Protein AF-A0A2M7AK23-F1 (afdb_monomer)

Foldseek 3Di:
DPDPPPDPDPVNVVLVVVLVVLLVVLLDADPDPCLVVLLVQLVVCVVVVDRDQADCPDPVGGGPGDDPPVNVVSVVSNVQCVPPNRSSVSNVRSVVRSVVVVVVCCVVVVPD

Mean predicted aligned error: 6.28 Å

Solvent-accessible surface area (backbone atoms only — not comparable to full-atom values): 6493 Å² total; per-residue (Å²): 142,89,81,84,82,78,69,85,51,72,67,57,58,51,50,52,50,50,44,51,51,46,29,60,66,45,50,46,81,86,82,64,85,57,54,63,57,38,36,50,49,11,47,47,28,70,74,67,74,45,81,61,58,37,33,83,78,48,90,91,50,55,69,40,84,36,83,62,86,56,51,67,59,18,35,53,50,22,58,40,34,76,77,58,36,71,64,38,52,29,50,49,51,9,48,53,54,32,48,52,52,52,50,49,50,48,63,75,60,54,82,122

Secondary structure (DSSP, 8-state):
---S-----HHHHHHHHHHHHHHHHHTPPP--TTHHHHHHHHHHHHHHTS--SB-SS-TTTTTSB---TTHHHHHHHHHHHHHH-HHHHHHHHHHHHHHHHHHHHHHHTT--

pLDDT: mean 90.0, std 13.75, range [42.94, 98.19]

Structure (mmCIF, N/CA/C/O backbone):
data_AF-A0A2M7AK2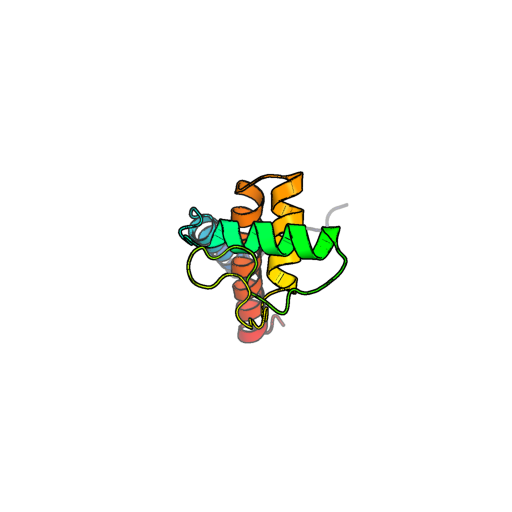3-F1
#
_entry.id   AF-A0A2M7AK23-F1
#
loop_
_atom_site.group_PDB
_atom_site.id
_atom_site.type_symbol
_atom_site.label_atom_id
_atom_site.label_alt_id
_atom_site.label_comp_id
_atom_site.label_asym_id
_atom_site.label_entity_id
_atom_site.label_seq_id
_atom_site.pdbx_PDB_ins_code
_atom_site.Cartn_x
_atom_site.Cartn_y
_atom_site.Cartn_z
_atom_site.occupancy
_atom_site.B_iso_or_equiv
_atom_site.auth_seq_id
_atom_site.auth_comp_id
_atom_site.auth_asym_id
_atom_site.auth_atom_id
_atom_site.pdbx_PDB_model_num
ATOM 1 N N . MET A 1 1 ? -28.526 27.934 9.007 1.00 42.94 1 MET A N 1
ATOM 2 C CA . MET A 1 1 ? -27.662 26.754 8.758 1.00 42.94 1 MET A CA 1
ATOM 3 C C . MET A 1 1 ? -27.043 26.209 10.059 1.00 42.94 1 MET A C 1
ATOM 5 O O . MET A 1 1 ? -25.831 26.163 10.202 1.00 42.94 1 MET A O 1
ATOM 9 N N . ARG A 1 2 ? -27.857 25.794 11.044 1.00 44.97 2 ARG A N 1
ATOM 10 C CA . ARG A 1 2 ? -27.392 25.268 12.348 1.00 44.97 2 ARG A CA 1
ATOM 11 C C . ARG A 1 2 ? -27.975 23.874 12.584 1.00 44.97 2 ARG A C 1
ATOM 13 O O . ARG A 1 2 ? -28.997 23.760 13.252 1.00 44.97 2 ARG A O 1
ATOM 20 N N . ARG A 1 3 ? -27.410 22.821 11.979 1.00 45.94 3 ARG A N 1
ATOM 21 C CA . ARG A 1 3 ? -27.898 21.445 12.227 1.00 45.94 3 ARG A CA 1
ATOM 22 C C . ARG A 1 3 ? -26.924 20.298 11.906 1.00 45.94 3 ARG A C 1
ATOM 24 O O . ARG A 1 3 ? -27.384 19.186 11.692 1.00 45.94 3 ARG A O 1
ATOM 31 N N . ILE A 1 4 ? -25.608 20.539 11.904 1.00 52.72 4 ILE A N 1
ATOM 32 C CA . ILE A 1 4 ? -24.606 19.484 11.621 1.00 52.72 4 ILE A CA 1
ATOM 33 C C . ILE A 1 4 ? -24.036 18.852 12.909 1.00 52.72 4 ILE A C 1
ATOM 35 O O . ILE A 1 4 ? -23.692 17.678 12.918 1.00 52.72 4 ILE A O 1
ATOM 39 N N . PHE A 1 5 ? -24.046 19.557 14.045 1.00 44.28 5 PHE A N 1
ATOM 40 C CA . PHE A 1 5 ? -23.513 19.042 15.316 1.00 44.28 5 PHE A CA 1
ATOM 41 C C . PHE A 1 5 ? -24.571 18.333 16.174 1.00 44.28 5 PHE A C 1
ATOM 43 O O . PHE A 1 5 ? -24.768 18.662 17.344 1.00 44.28 5 PHE A O 1
ATOM 50 N N . LYS A 1 6 ? -25.281 17.345 15.615 1.00 48.25 6 LYS A N 1
ATOM 51 C CA . LYS A 1 6 ? -26.022 16.392 16.456 1.00 48.25 6 LYS A CA 1
ATOM 52 C C . LYS A 1 6 ? -25.006 15.463 17.136 1.00 48.25 6 LYS A C 1
ATOM 54 O O . LYS A 1 6 ? -24.687 14.413 16.607 1.00 48.25 6 LYS A O 1
ATOM 59 N N . SER A 1 7 ? -24.512 15.890 18.302 1.00 50.06 7 SER A N 1
ATOM 60 C CA . SER A 1 7 ? -23.965 15.049 19.380 1.00 50.06 7 SER A CA 1
ATOM 61 C C . SER A 1 7 ? -22.972 13.956 18.933 1.00 50.06 7 SER A C 1
ATOM 63 O O . SER A 1 7 ? -23.323 12.783 18.794 1.00 50.06 7 SER A O 1
ATOM 65 N N . LEU A 1 8 ? -21.689 14.320 18.781 1.00 58.16 8 LEU A N 1
ATOM 66 C CA . LEU A 1 8 ? -20.622 13.318 18.861 1.00 58.16 8 LEU A CA 1
ATOM 67 C C . LEU A 1 8 ? -20.634 12.744 20.284 1.00 58.16 8 LEU A C 1
ATOM 69 O O . LEU A 1 8 ? -20.152 13.369 21.229 1.00 58.16 8 LEU A O 1
ATOM 73 N N . LYS A 1 9 ? -21.200 11.545 20.452 1.00 73.69 9 LYS A N 1
ATOM 74 C CA . LYS A 1 9 ? -21.066 10.796 21.708 1.00 73.69 9 LYS A CA 1
ATOM 75 C C . LYS A 1 9 ? -19.573 10.542 21.955 1.00 73.69 9 LYS A C 1
ATOM 77 O O . LYS A 1 9 ? -18.847 10.269 21.000 1.00 73.69 9 LYS A O 1
ATOM 82 N N . ARG A 1 10 ? -19.121 10.569 23.217 1.00 78.44 10 ARG A N 1
ATOM 83 C CA . ARG A 1 10 ? -17.713 10.313 23.609 1.00 78.44 10 ARG A CA 1
ATOM 84 C C . ARG A 1 10 ? -17.121 9.053 22.948 1.00 78.44 10 ARG A C 1
ATOM 86 O O . ARG A 1 10 ? -15.944 9.038 22.611 1.00 78.44 10 ARG A O 1
ATOM 93 N N . SER A 1 11 ? -17.952 8.044 22.681 1.00 78.00 11 SER A N 1
ATOM 94 C CA . SER A 1 11 ? -17.585 6.828 21.946 1.00 78.00 11 SER A CA 1
ATOM 95 C C . SER A 1 11 ? -17.066 7.071 20.521 1.00 78.00 11 SER A C 1
ATOM 97 O O . SER A 1 11 ? -16.136 6.395 20.100 1.00 78.00 11 SER A O 1
ATOM 99 N N . HIS A 1 12 ? -17.599 8.049 19.784 1.00 84.12 12 HIS A N 1
ATOM 100 C CA . HIS A 1 12 ? -17.144 8.356 18.421 1.00 84.12 12 HIS A CA 1
ATOM 101 C C . HIS A 1 12 ? -15.750 8.980 18.420 1.00 84.12 12 HIS A C 1
ATOM 103 O O . HIS A 1 12 ? -14.939 8.665 17.555 1.00 84.12 12 HIS A O 1
ATOM 109 N N . LEU A 1 13 ? -15.454 9.828 19.410 1.00 88.81 13 LEU A N 1
ATOM 110 C CA . LEU A 1 13 ? -14.124 10.416 19.572 1.00 88.81 13 LEU A CA 1
ATOM 111 C C . LEU A 1 13 ? -13.080 9.343 19.889 1.00 88.81 13 LEU A C 1
ATOM 113 O O . LEU A 1 13 ? -11.999 9.359 19.310 1.00 88.81 13 LEU A O 1
ATOM 117 N N . LEU A 1 14 ? -13.425 8.378 20.748 1.00 89.75 14 LEU A N 1
ATOM 118 C CA . LEU A 1 14 ? -12.555 7.239 21.047 1.00 89.75 14 LEU A CA 1
ATOM 119 C C . LEU A 1 14 ? -12.298 6.380 19.804 1.00 89.75 14 LEU A C 1
ATOM 121 O O . LEU A 1 14 ? -11.158 6.015 19.548 1.00 89.75 14 LEU A O 1
ATOM 125 N N . ILE A 1 15 ? -13.325 6.101 18.999 1.00 90.62 15 ILE A N 1
ATOM 126 C CA . ILE A 1 15 ? -13.164 5.312 17.769 1.00 90.62 15 ILE A CA 1
ATOM 127 C C . ILE A 1 15 ? -12.289 6.046 16.754 1.00 90.62 15 ILE A C 1
ATOM 129 O O . ILE A 1 15 ? -11.381 5.442 16.194 1.00 90.62 15 ILE A O 1
ATOM 133 N N . LEU A 1 16 ? -12.503 7.348 16.546 1.00 92.50 16 LEU A N 1
ATOM 134 C CA . LEU A 1 16 ? -11.650 8.146 15.662 1.00 92.50 16 LEU A CA 1
ATOM 135 C C . LEU A 1 16 ? -10.199 8.179 16.148 1.00 92.50 16 LEU A C 1
ATOM 137 O O . LEU A 1 16 ? -9.285 8.030 15.341 1.00 92.50 16 LEU A O 1
ATOM 141 N N . TYR A 1 17 ? -9.987 8.318 17.458 1.00 95.19 17 TYR A N 1
ATOM 142 C CA . TYR A 1 17 ? -8.657 8.255 18.056 1.00 95.19 17 TYR A CA 1
ATOM 143 C C . TYR A 1 17 ? -7.986 6.897 17.809 1.00 95.19 17 TYR A C 1
ATOM 145 O O . TYR A 1 17 ? -6.848 6.852 17.348 1.00 95.19 17 TYR A O 1
ATOM 153 N N . LEU A 1 18 ? -8.701 5.791 18.043 1.00 95.56 18 LEU A N 1
ATOM 154 C CA . LEU A 1 18 ? -8.185 4.440 17.809 1.00 95.56 18 LEU A CA 1
ATOM 155 C C . LEU A 1 18 ? -7.866 4.199 16.330 1.00 95.56 18 LEU A C 1
ATOM 157 O O . LEU A 1 18 ? -6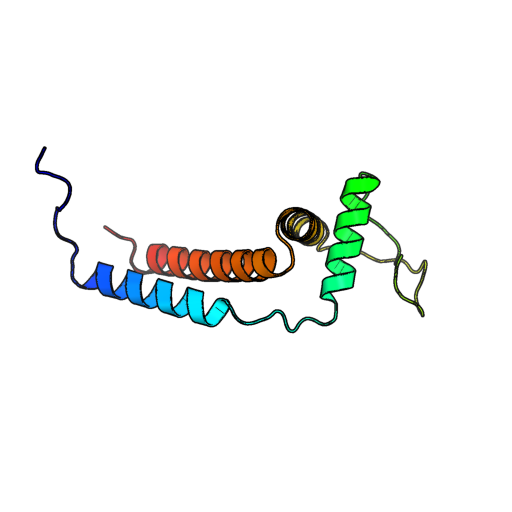.802 3.673 16.021 1.00 95.56 18 LEU A O 1
ATOM 161 N N . LEU A 1 19 ? -8.737 4.623 15.411 1.00 96.75 19 LEU A N 1
ATOM 162 C CA . LEU A 1 19 ? -8.485 4.513 13.970 1.00 96.75 19 LEU A CA 1
ATOM 163 C C . LEU A 1 19 ? -7.275 5.351 13.538 1.00 96.75 19 LEU A C 1
ATOM 165 O O . LEU A 1 19 ? -6.463 4.880 12.745 1.00 96.75 19 LEU A O 1
ATOM 169 N N . GLY A 1 20 ? -7.112 6.556 14.093 1.00 97.69 20 GLY A N 1
ATOM 170 C CA . GLY A 1 20 ? -5.928 7.386 13.870 1.00 97.69 20 GLY A CA 1
ATOM 171 C C . GLY A 1 20 ? -4.646 6.722 14.378 1.00 97.69 20 GLY A C 1
ATOM 172 O O . GLY A 1 20 ? -3.651 6.672 13.657 1.00 97.69 20 GLY A O 1
ATOM 173 N N . ALA A 1 21 ? -4.676 6.142 15.581 1.00 97.81 21 ALA A N 1
ATOM 174 C CA . ALA A 1 21 ? -3.544 5.405 16.139 1.00 97.81 21 ALA A CA 1
ATOM 175 C C . ALA A 1 21 ? -3.182 4.177 15.284 1.00 97.81 21 ALA A C 1
ATOM 177 O O . ALA A 1 21 ? -2.011 3.974 14.968 1.00 97.81 21 ALA A O 1
ATOM 178 N N . ILE A 1 22 ? -4.180 3.401 14.847 1.00 98.00 22 ILE A N 1
ATOM 179 C CA . ILE A 1 22 ? -3.996 2.249 13.951 1.00 98.00 22 ILE A CA 1
ATOM 180 C C . ILE A 1 22 ? -3.359 2.687 12.632 1.00 98.00 22 ILE A C 1
ATOM 182 O O . ILE A 1 22 ? -2.396 2.064 12.191 1.00 98.00 22 ILE A O 1
ATOM 186 N N . PHE A 1 23 ? -3.836 3.780 12.035 1.00 98.19 23 PHE A N 1
ATOM 187 C CA . PHE A 1 23 ? -3.280 4.308 10.792 1.00 98.19 23 PHE A CA 1
ATOM 188 C C . PHE A 1 23 ? -1.799 4.690 10.941 1.00 98.19 23 PHE A C 1
ATOM 190 O O . PHE A 1 23 ? -0.976 4.327 10.097 1.00 98.19 23 PHE A O 1
ATOM 197 N N . ILE A 1 24 ? -1.436 5.377 12.029 1.00 97.94 24 ILE A N 1
ATOM 198 C CA . ILE A 1 24 ? -0.047 5.774 12.309 1.00 97.94 24 ILE A CA 1
ATOM 199 C C . ILE A 1 24 ? 0.838 4.537 12.504 1.00 97.94 24 ILE A C 1
ATOM 201 O O . ILE A 1 24 ? 1.904 4.444 11.897 1.00 97.94 24 ILE A O 1
ATOM 205 N N . ILE A 1 25 ? 0.384 3.556 13.290 1.00 97.25 25 ILE A N 1
ATOM 206 C CA . ILE A 1 25 ? 1.117 2.303 13.525 1.00 97.25 25 ILE A CA 1
ATOM 207 C C . ILE A 1 25 ? 1.287 1.513 12.220 1.00 97.25 25 ILE A C 1
ATOM 209 O O . ILE A 1 25 ? 2.353 0.947 11.973 1.00 97.25 25 ILE A O 1
ATOM 213 N N . ALA A 1 26 ? 0.266 1.491 11.363 1.00 96.75 26 ALA A N 1
ATOM 214 C CA . ALA A 1 26 ? 0.309 0.810 10.076 1.00 96.75 26 ALA A CA 1
ATOM 215 C C . ALA A 1 26 ? 1.176 1.547 9.038 1.00 96.75 26 ALA A C 1
ATOM 217 O O . ALA A 1 26 ? 1.661 0.920 8.101 1.00 96.75 26 ALA A O 1
ATOM 218 N N . SER A 1 27 ? 1.461 2.839 9.221 1.00 97.12 27 SER A N 1
ATOM 219 C CA . SER A 1 27 ? 2.292 3.652 8.316 1.00 97.12 27 SER A CA 1
ATOM 220 C C . SER A 1 27 ? 3.805 3.399 8.443 1.00 97.12 27 SER A C 1
ATOM 222 O O . SER A 1 27 ? 4.618 4.176 7.944 1.00 97.12 27 SER A O 1
ATOM 224 N N . LYS A 1 28 ? 4.217 2.302 9.088 1.00 95.19 28 LYS A N 1
ATOM 225 C CA . LYS A 1 28 ? 5.616 1.850 9.091 1.00 95.19 28 LYS A CA 1
ATOM 226 C C . LYS A 1 28 ? 6.112 1.548 7.675 1.00 95.19 28 LYS A C 1
ATOM 228 O O . LYS A 1 28 ? 5.325 1.172 6.797 1.00 95.19 28 LYS A O 1
ATOM 233 N N . ARG A 1 29 ? 7.429 1.661 7.482 1.00 93.62 29 ARG A N 1
ATOM 234 C CA . ARG A 1 29 ? 8.117 1.326 6.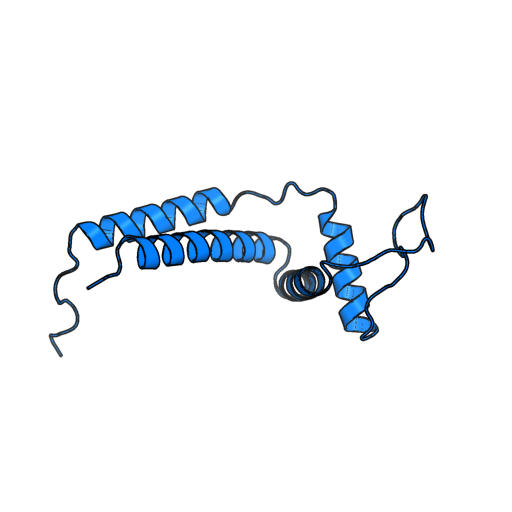227 1.00 93.62 29 ARG A CA 1
ATOM 235 C C . ARG A 1 29 ? 7.793 -0.110 5.792 1.00 93.62 29 ARG A C 1
ATOM 237 O O . ARG A 1 29 ? 7.467 -0.964 6.610 1.00 93.62 29 ARG A O 1
ATOM 244 N N . ILE A 1 30 ? 7.829 -0.347 4.485 1.00 93.06 30 ILE A N 1
ATOM 245 C CA . ILE A 1 30 ? 7.710 -1.691 3.917 1.00 93.06 30 ILE A CA 1
ATOM 246 C C . ILE A 1 30 ? 9.026 -2.427 4.189 1.00 93.06 30 ILE A C 1
ATOM 248 O O . ILE A 1 30 ? 10.087 -1.944 3.797 1.00 93.06 30 ILE A O 1
ATOM 252 N N . GLU A 1 31 ? 8.936 -3.552 4.893 1.00 91.38 31 GLU A N 1
ATOM 253 C CA . GLU A 1 31 ? 10.070 -4.426 5.244 1.00 91.38 31 GLU A CA 1
ATOM 254 C C . GLU A 1 31 ? 10.117 -5.691 4.374 1.00 91.38 31 GLU A C 1
ATOM 256 O O . GLU A 1 31 ? 10.953 -6.561 4.582 1.00 91.38 31 GLU A O 1
ATOM 261 N N . ASP A 1 32 ? 9.226 -5.776 3.388 1.00 89.00 32 ASP A N 1
ATOM 262 C CA . ASP A 1 32 ? 9.178 -6.868 2.426 1.00 89.00 32 ASP A CA 1
ATOM 263 C C . ASP A 1 32 ? 10.335 -6.756 1.422 1.00 89.00 32 ASP A C 1
ATOM 265 O O . ASP A 1 32 ? 10.459 -5.755 0.705 1.00 89.00 32 ASP A O 1
ATOM 269 N N . TYR A 1 33 ? 11.187 -7.782 1.387 1.00 90.06 33 TYR A N 1
ATOM 270 C CA . TYR A 1 33 ? 12.328 -7.861 0.478 1.00 90.06 33 TYR A CA 1
ATOM 271 C C . TYR A 1 33 ? 11.899 -8.101 -0.975 1.00 90.06 33 TYR A C 1
ATOM 273 O O . TYR A 1 33 ? 12.587 -7.647 -1.893 1.00 90.06 33 TYR A O 1
ATOM 281 N N . ASP A 1 34 ? 10.732 -8.711 -1.188 1.00 92.56 34 ASP A N 1
ATOM 282 C CA . ASP A 1 34 ? 10.218 -9.079 -2.505 1.00 92.56 34 ASP A CA 1
ATOM 283 C C . ASP A 1 34 ? 9.368 -7.964 -3.137 1.00 92.56 34 ASP A C 1
ATOM 285 O O . ASP A 1 34 ? 8.885 -8.098 -4.263 1.00 92.56 34 ASP A O 1
ATOM 289 N N . ILE A 1 35 ? 9.246 -6.794 -2.490 1.00 94.56 35 ILE A N 1
ATOM 290 C CA . ILE A 1 35 ? 8.445 -5.660 -2.991 1.00 94.56 35 ILE A CA 1
ATOM 291 C C . ILE A 1 35 ? 8.775 -5.283 -4.441 1.00 94.56 35 ILE A C 1
ATOM 293 O O . ILE A 1 35 ? 7.886 -4.981 -5.237 1.00 94.56 35 ILE A O 1
ATOM 297 N N . TRP A 1 36 ? 10.051 -5.345 -4.819 1.00 94.62 36 TRP A N 1
ATOM 298 C CA . TRP A 1 36 ? 10.493 -5.041 -6.178 1.00 94.62 36 TRP A CA 1
ATOM 299 C C . TRP A 1 36 ? 10.022 -6.081 -7.190 1.00 94.62 36 TRP A C 1
ATOM 301 O O . TRP A 1 36 ? 9.679 -5.717 -8.315 1.00 94.62 36 TRP A O 1
ATOM 311 N N . TYR A 1 37 ? 9.946 -7.347 -6.785 1.00 95.12 37 TYR A N 1
ATOM 312 C CA . TYR A 1 3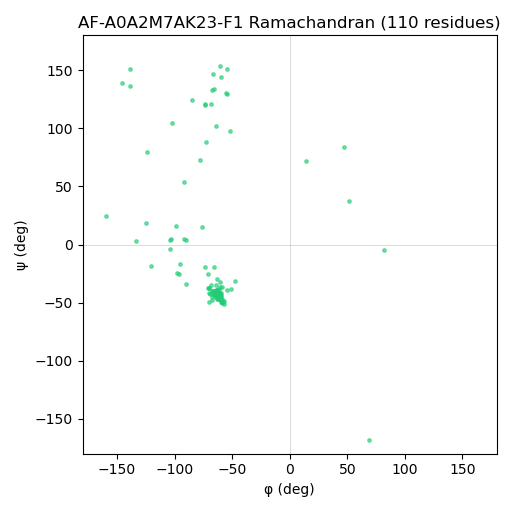7 ? 9.396 -8.423 -7.598 1.00 95.12 37 TYR A CA 1
ATOM 313 C C . TYR A 1 37 ? 7.905 -8.183 -7.863 1.00 95.12 37 TYR A C 1
ATOM 315 O O . TYR A 1 37 ? 7.465 -8.241 -9.014 1.00 95.12 37 TYR A O 1
ATOM 323 N N . HIS A 1 38 ? 7.134 -7.801 -6.837 1.00 95.69 38 HIS A N 1
ATOM 324 C CA . HIS A 1 38 ? 5.719 -7.449 -7.003 1.00 95.69 38 HIS A CA 1
ATOM 325 C C . HIS A 1 38 ? 5.531 -6.250 -7.944 1.00 95.69 38 HIS A C 1
ATOM 327 O O . HIS A 1 38 ? 4.691 -6.296 -8.843 1.00 95.69 38 HIS A O 1
ATOM 333 N N . LEU A 1 39 ? 6.342 -5.198 -7.789 1.00 97.00 39 LEU A N 1
ATOM 334 C CA . LEU A 1 39 ? 6.270 -3.997 -8.628 1.00 97.00 39 LEU A CA 1
ATOM 335 C C . LEU A 1 39 ? 6.636 -4.267 -10.092 1.00 97.00 39 LEU A C 1
ATOM 337 O O . LEU A 1 39 ? 5.978 -3.734 -10.989 1.00 97.00 39 LEU A O 1
ATOM 341 N N . ARG A 1 40 ? 7.654 -5.099 -10.339 1.00 96.69 40 ARG A N 1
ATOM 342 C CA . ARG A 1 40 ? 8.057 -5.523 -11.688 1.00 96.69 40 ARG A CA 1
ATOM 343 C C . ARG A 1 40 ? 7.045 -6.458 -12.330 1.00 96.69 40 ARG A C 1
ATOM 345 O O . ARG A 1 40 ? 6.780 -6.340 -13.524 1.00 96.69 40 ARG A O 1
ATOM 352 N N . THR A 1 41 ? 6.439 -7.347 -11.550 1.00 97.00 41 THR A N 1
ATOM 353 C CA . THR A 1 41 ? 5.377 -8.218 -12.059 1.00 97.00 41 THR A CA 1
ATOM 354 C C . THR A 1 41 ? 4.139 -7.404 -12.433 1.00 97.00 41 THR A C 1
ATOM 356 O O . THR A 1 41 ? 3.590 -7.595 -13.515 1.00 97.00 41 THR A O 1
ATOM 359 N N . GLY A 1 42 ? 3.746 -6.428 -11.608 1.00 97.50 42 GLY A N 1
ATOM 360 C CA . GLY A 1 42 ? 2.661 -5.501 -11.935 1.00 97.50 42 GLY A CA 1
ATOM 361 C C . GLY A 1 42 ? 2.939 -4.671 -13.194 1.00 97.50 42 GLY A C 1
ATOM 362 O O . GLY A 1 42 ? 2.058 -4.542 -14.044 1.00 97.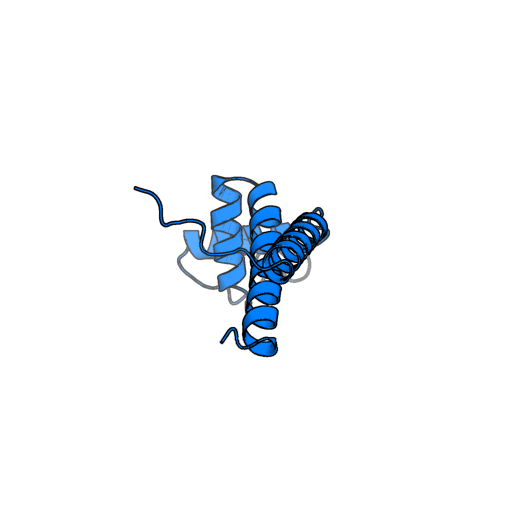50 42 GLY A O 1
ATOM 363 N N . GLU A 1 43 ? 4.175 -4.180 -13.356 1.00 97.88 43 GLU A N 1
ATOM 364 C CA . GLU A 1 43 ? 4.633 -3.491 -14.576 1.00 97.88 43 GLU A CA 1
ATOM 365 C C . GLU A 1 43 ? 4.451 -4.382 -15.811 1.00 97.88 43 GLU A C 1
ATOM 367 O O . GLU A 1 43 ? 3.889 -3.956 -16.820 1.00 97.88 43 GLU A O 1
ATOM 372 N N . TYR A 1 44 ? 4.902 -5.637 -15.720 1.00 97.75 44 TYR A N 1
ATOM 373 C CA . TYR A 1 44 ? 4.779 -6.618 -16.791 1.00 97.75 44 TYR A CA 1
ATOM 374 C C . TYR A 1 44 ? 3.314 -6.854 -17.168 1.00 97.75 44 TYR A C 1
ATOM 376 O O . TYR A 1 44 ? 2.968 -6.777 -18.347 1.00 97.75 44 TYR A O 1
ATOM 384 N N . ILE A 1 45 ? 2.443 -7.085 -16.182 1.00 97.88 45 ILE A N 1
ATOM 385 C CA . ILE A 1 45 ? 1.023 -7.359 -16.427 1.00 97.88 45 ILE A CA 1
ATOM 386 C C . ILE A 1 45 ? 0.358 -6.181 -17.145 1.00 97.88 45 ILE A C 1
ATOM 388 O O . ILE A 1 45 ? -0.354 -6.396 -18.122 1.00 97.88 45 ILE A O 1
ATOM 392 N N . ILE A 1 46 ? 0.617 -4.942 -16.716 1.00 97.69 46 ILE A N 1
ATOM 393 C CA . ILE A 1 46 ? 0.055 -3.740 -17.356 1.00 97.69 46 ILE A CA 1
ATOM 394 C C . ILE A 1 46 ? 0.611 -3.554 -18.771 1.00 97.69 46 ILE A C 1
ATOM 396 O O . ILE A 1 46 ? -0.132 -3.204 -19.687 1.00 97.69 46 ILE A O 1
ATOM 400 N N . LYS A 1 47 ? 1.911 -3.794 -18.969 1.00 97.81 47 LYS A N 1
ATOM 401 C CA . LYS 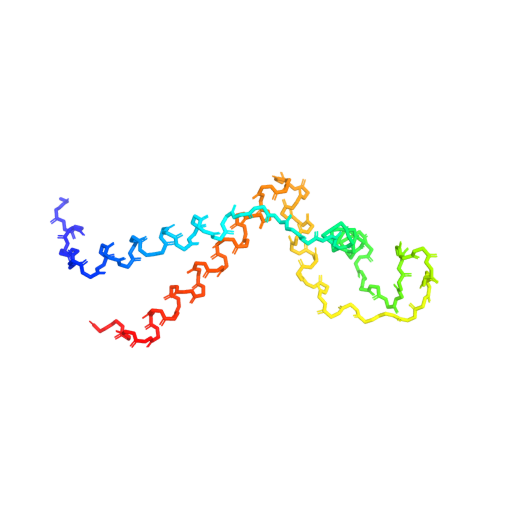A 1 47 ? 2.577 -3.595 -20.260 1.00 97.81 47 LYS A CA 1
ATOM 402 C C . LYS A 1 47 ? 2.139 -4.609 -21.315 1.00 97.81 47 LYS A C 1
ATOM 404 O O . LYS A 1 47 ? 1.944 -4.235 -22.468 1.00 97.81 47 LYS A O 1
ATOM 409 N N . TYR A 1 48 ? 2.021 -5.880 -20.940 1.00 97.06 48 TYR A N 1
ATOM 410 C CA . TYR A 1 48 ? 1.744 -6.977 -21.873 1.00 97.06 48 TYR A CA 1
ATOM 411 C C . TYR A 1 48 ? 0.299 -7.472 -21.826 1.00 97.06 48 TYR A C 1
ATOM 413 O O . TYR A 1 48 ? -0.051 -8.352 -22.608 1.00 97.06 48 TYR A O 1
ATOM 421 N N . TRP A 1 49 ? -0.530 -6.932 -20.925 1.00 96.31 49 TRP A N 1
ATOM 422 C CA . TRP A 1 49 ? -1.915 -7.368 -20.713 1.00 96.31 49 TRP A CA 1
ATOM 423 C C . TRP A 1 49 ? -2.036 -8.885 -20.513 1.00 96.31 49 TRP A C 1
ATOM 425 O O . TRP A 1 49 ? -2.966 -9.528 -20.994 1.00 96.31 49 TRP A O 1
ATOM 435 N N . SER A 1 50 ? -1.064 -9.465 -19.808 1.00 95.75 50 SER A N 1
ATOM 436 C CA . SER A 1 50 ? -0.947 -10.908 -19.620 1.00 95.75 50 SER A CA 1
ATOM 437 C C . SER A 1 50 ? -0.393 -11.232 -18.239 1.00 95.75 50 SER A C 1
ATOM 439 O O . SER A 1 50 ? 0.524 -10.567 -17.752 1.00 95.75 50 SER A O 1
ATOM 441 N N . ILE A 1 51 ? -0.953 -12.265 -17.611 1.00 96.69 51 ILE A N 1
ATOM 442 C CA . ILE A 1 51 ? -0.482 -12.772 -16.322 1.00 96.69 51 ILE A CA 1
ATOM 443 C C . ILE A 1 51 ? 0.665 -13.753 -16.601 1.00 96.69 51 ILE A C 1
ATOM 445 O O . ILE A 1 51 ? 0.479 -14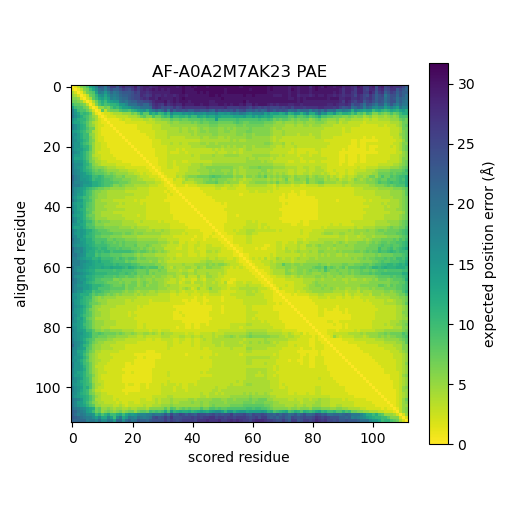.700 -17.368 1.00 96.69 51 ILE A O 1
ATOM 449 N N . PRO A 1 52 ? 1.858 -13.553 -16.015 1.00 95.06 52 PRO A N 1
ATOM 450 C CA . PRO A 1 52 ? 2.966 -14.468 -16.233 1.00 95.06 52 PRO A CA 1
ATOM 451 C C . PRO A 1 52 ? 2.652 -15.847 -15.642 1.00 95.06 52 PRO A C 1
ATOM 453 O O . PRO A 1 52 ? 2.194 -15.977 -14.514 1.00 95.06 52 PRO A O 1
ATOM 456 N N . HIS A 1 53 ? 2.929 -16.893 -16.418 1.00 94.44 53 HIS A N 1
ATOM 457 C CA . HIS A 1 53 ? 2.815 -18.294 -15.980 1.00 94.44 53 HIS A CA 1
ATOM 458 C C . HIS A 1 53 ? 4.179 -18.937 -15.694 1.00 94.44 53 HIS A C 1
ATOM 460 O O . HIS A 1 53 ? 4.286 -20.141 -15.450 1.00 94.44 53 HIS A O 1
ATOM 466 N N . LYS A 1 54 ? 5.244 -18.140 -15.791 1.00 94.69 54 LYS A N 1
ATOM 467 C CA . LYS A 1 54 ? 6.629 -18.540 -15.570 1.00 94.69 54 LYS A CA 1
ATOM 468 C C . LYS A 1 54 ? 7.342 -17.453 -14.791 1.00 94.69 54 LYS A C 1
ATOM 470 O O . LYS A 1 54 ? 7.002 -16.279 -14.932 1.00 94.69 54 LYS A O 1
ATOM 475 N N . ASP A 1 55 ? 8.342 -17.843 -14.021 1.00 92.75 55 ASP A N 1
ATOM 476 C CA . ASP A 1 55 ? 9.187 -16.889 -13.321 1.00 92.75 55 ASP A CA 1
ATOM 477 C C . ASP A 1 55 ? 10.044 -16.099 -14.318 1.00 92.75 55 ASP A C 1
ATOM 479 O O . ASP A 1 55 ? 10.799 -16.672 -15.110 1.00 92.75 55 ASP A O 1
ATOM 483 N N . LEU A 1 56 ? 9.896 -14.776 -14.307 1.00 92.19 56 LEU A N 1
ATOM 484 C CA . LEU A 1 56 ? 10.576 -13.876 -15.236 1.00 92.19 56 LEU A CA 1
ATOM 485 C C . LEU A 1 56 ? 11.839 -13.244 -14.648 1.00 92.19 56 LEU A C 1
ATOM 487 O O . LEU A 1 56 ? 12.704 -12.821 -15.415 1.00 92.19 56 LEU A O 1
ATOM 491 N N . PHE A 1 57 ? 11.927 -13.139 -13.321 1.00 91.81 57 PHE A N 1
ATOM 492 C CA . PHE A 1 57 ? 12.893 -12.261 -12.655 1.00 91.81 57 PHE A CA 1
ATOM 493 C C . PHE A 1 57 ? 13.858 -13.008 -11.731 1.00 91.81 57 PHE A C 1
ATOM 495 O O . PHE A 1 57 ? 14.915 -12.466 -11.408 1.00 91.81 57 PHE A O 1
ATOM 502 N N . SER A 1 58 ? 13.537 -14.235 -11.314 1.00 91.25 58 SER A N 1
ATOM 503 C CA . SER A 1 58 ? 14.431 -15.025 -10.467 1.00 91.25 58 SER A CA 1
ATOM 504 C C . SER A 1 58 ? 15.699 -15.437 -11.201 1.00 91.25 58 SER A C 1
ATOM 506 O O . SER A 1 58 ? 15.642 -15.999 -12.289 1.00 91.25 58 SER A O 1
ATOM 508 N N . HIS A 1 59 ? 16.851 -15.248 -10.559 1.00 90.31 59 HIS A N 1
ATOM 509 C CA . HIS A 1 59 ? 18.150 -15.622 -11.125 1.00 90.31 59 HIS A CA 1
ATOM 510 C C . HIS A 1 59 ? 18.330 -17.145 -11.272 1.00 90.31 59 HIS A C 1
ATOM 512 O O . HIS A 1 59 ? 18.897 -17.614 -12.252 1.00 90.31 59 HIS A O 1
ATOM 518 N N . THR A 1 60 ? 17.868 -17.933 -10.297 1.00 93.81 60 THR A N 1
ATOM 519 C CA . THR A 1 60 ? 18.086 -19.394 -10.253 1.00 93.81 60 THR A CA 1
ATOM 520 C C . THR A 1 60 ? 16.937 -20.215 -10.831 1.00 93.81 60 THR A C 1
ATOM 522 O O . THR A 1 60 ? 17.128 -21.389 -11.126 1.00 93.81 60 THR A O 1
ATOM 525 N N . ALA A 1 61 ? 15.755 -19.617 -10.982 1.00 91.12 61 ALA A N 1
ATOM 526 C CA . ALA A 1 61 ? 14.528 -20.303 -11.389 1.00 91.12 61 ALA A CA 1
ATOM 527 C C . ALA A 1 61 ? 13.870 -19.666 -12.624 1.00 91.12 61 ALA A C 1
ATOM 529 O O . ALA A 1 61 ? 12.690 -19.898 -12.886 1.00 91.12 61 ALA A O 1
ATOM 530 N N . GLN A 1 62 ? 14.611 -18.865 -13.395 1.00 92.56 62 GLN A N 1
ATOM 531 C CA . GLN A 1 62 ? 14.074 -18.204 -14.581 1.00 92.56 62 GLN A CA 1
ATOM 532 C C . GLN A 1 62 ? 13.434 -19.220 -15.542 1.00 92.56 62 GLN A C 1
ATOM 534 O O . GLN A 1 62 ? 14.035 -20.229 -15.906 1.00 92.56 62 GLN A O 1
ATOM 539 N N . GLY A 1 63 ? 12.200 -18.953 -15.966 1.00 92.56 63 GLY A N 1
ATOM 540 C CA . GLY A 1 63 ? 11.451 -19.796 -16.895 1.00 92.56 63 GLY A CA 1
ATOM 541 C C . GLY A 1 63 ? 10.745 -21.001 -16.265 1.00 92.56 63 GLY A C 1
ATOM 542 O O . GLY A 1 63 ? 9.983 -21.667 -16.975 1.00 92.56 63 GLY A O 1
ATOM 543 N N . HIS A 1 64 ? 10.930 -21.270 -14.966 1.00 94.19 64 HIS A N 1
ATOM 544 C CA . HIS A 1 64 ? 10.165 -22.304 -14.266 1.00 94.19 64 HIS A CA 1
ATOM 545 C C . HIS A 1 64 ? 8.680 -21.922 -14.166 1.00 94.19 64 HIS A C 1
ATOM 547 O O . HIS A 1 64 ? 8.371 -20.734 -14.053 1.00 94.19 64 HIS A O 1
ATOM 553 N N . PRO A 1 65 ? 7.749 -22.897 -14.201 1.00 94.38 65 PRO A N 1
ATOM 554 C CA . PRO A 1 65 ? 6.328 -22.633 -14.004 1.00 94.38 65 PRO A CA 1
ATOM 555 C C . PRO A 1 65 ? 6.072 -21.914 -12.680 1.00 94.38 65 PRO A C 1
ATOM 557 O O . PRO A 1 65 ? 6.536 -22.353 -11.628 1.00 94.38 65 PRO A O 1
ATOM 560 N N . TRP A 1 66 ? 5.308 -20.828 -12.736 1.00 93.56 66 TRP A N 1
ATOM 561 C CA . TRP A 1 66 ? 4.951 -20.032 -11.570 1.00 93.56 66 TRP A CA 1
ATOM 562 C C . TRP A 1 66 ? 3.487 -19.605 -11.652 1.00 93.56 66 TRP A C 1
ATOM 564 O O . TRP A 1 66 ? 2.999 -19.210 -12.710 1.00 93.56 66 TRP A O 1
ATOM 574 N N . ILE A 1 67 ? 2.779 -19.708 -10.526 1.00 92.94 67 ILE A N 1
ATOM 575 C CA . ILE A 1 67 ? 1.383 -19.288 -10.404 1.00 92.94 67 ILE A CA 1
ATOM 576 C C . ILE A 1 67 ? 1.346 -17.943 -9.679 1.00 92.94 67 ILE A C 1
ATOM 578 O O . ILE A 1 67 ? 1.479 -17.868 -8.453 1.00 92.94 67 ILE A O 1
ATOM 582 N N . THR A 1 68 ? 1.109 -16.878 -10.439 1.00 92.12 68 THR A N 1
ATOM 583 C CA . THR A 1 68 ? 0.958 -15.514 -9.920 1.00 92.12 68 THR A CA 1
ATOM 584 C C . THR A 1 68 ? -0.428 -15.304 -9.303 1.00 92.12 68 THR A C 1
ATOM 586 O O . THR A 1 68 ? -1.288 -14.626 -9.859 1.00 92.12 68 THR A O 1
ATOM 589 N N . HIS A 1 69 ? -0.676 -15.895 -8.135 1.00 93.69 69 HIS A N 1
ATOM 590 C CA . HIS A 1 69 ? -1.947 -15.746 -7.410 1.00 93.69 69 HIS A CA 1
ATOM 591 C C . HIS A 1 69 ? -2.199 -14.310 -6.903 1.00 93.69 69 HIS A C 1
ATOM 593 O O . HIS A 1 69 ? -3.342 -13.927 -6.665 1.00 93.69 69 HIS A O 1
ATOM 599 N N . GLU A 1 70 ? -1.148 -13.493 -6.812 1.00 94.62 70 GLU A N 1
ATOM 600 C CA . GLU A 1 70 ? -1.179 -12.102 -6.341 1.00 94.62 70 GLU A CA 1
ATOM 601 C C . GLU A 1 70 ? -1.201 -11.071 -7.483 1.00 94.62 70 GLU A C 1
ATOM 603 O O . GLU A 1 70 ? -0.921 -9.893 -7.279 1.00 94.62 70 GLU A O 1
ATOM 608 N N . TRP A 1 71 ? -1.518 -11.483 -8.713 1.00 96.19 71 TRP A N 1
ATOM 609 C CA . TRP A 1 71 ? -1.410 -10.615 -9.894 1.00 96.19 71 TRP A CA 1
ATOM 610 C C . TRP A 1 71 ? -2.174 -9.287 -9.738 1.00 96.19 71 TRP A C 1
ATOM 612 O O . TRP A 1 71 ? -1.679 -8.230 -10.127 1.00 96.19 71 TRP A O 1
ATOM 622 N N . LEU A 1 72 ? -3.363 -9.314 -9.124 1.00 96.62 72 LEU A N 1
ATOM 623 C CA . LEU A 1 72 ? -4.189 -8.118 -8.964 1.00 96.62 72 LEU A CA 1
ATOM 624 C C . LEU A 1 72 ? -3.576 -7.133 -7.962 1.00 96.62 72 LEU A C 1
ATOM 626 O O . LEU A 1 72 ? -3.575 -5.927 -8.214 1.00 96.62 72 LEU A O 1
ATOM 630 N N . SER A 1 73 ? -3.032 -7.621 -6.842 1.00 96.44 73 SER A N 1
ATOM 631 C CA . SER A 1 73 ? -2.355 -6.749 -5.876 1.00 96.44 73 SER A CA 1
ATOM 632 C C . SER A 1 73 ? -1.080 -6.170 -6.479 1.00 96.44 73 SER A C 1
ATOM 634 O O . SER A 1 73 ? -0.842 -4.976 -6.334 1.00 96.44 73 SER A O 1
ATOM 636 N N . GLN A 1 74 ? -0.323 -6.960 -7.244 1.00 97.19 74 GLN A N 1
ATOM 637 C CA . GLN A 1 74 ? 0.865 -6.501 -7.965 1.00 97.19 74 GLN A CA 1
ATOM 638 C C . GLN A 1 74 ? 0.541 -5.378 -8.962 1.00 97.19 74 GLN A C 1
ATOM 640 O O . GLN A 1 74 ? 1.244 -4.367 -8.994 1.00 97.19 74 GLN A O 1
ATOM 645 N N . VAL A 1 75 ? -0.554 -5.500 -9.723 1.00 97.88 75 VAL A N 1
ATOM 646 C CA . VAL A 1 75 ? -1.050 -4.436 -10.616 1.00 97.88 75 VAL A CA 1
ATOM 647 C C . VAL A 1 75 ? -1.385 -3.169 -9.826 1.00 97.88 75 VAL A C 1
ATOM 649 O O . VAL A 1 75 ? -0.916 -2.087 -10.178 1.00 97.88 75 VAL A O 1
ATOM 652 N N . ILE A 1 76 ? -2.144 -3.282 -8.732 1.00 97.81 76 ILE A N 1
ATOM 653 C CA . ILE A 1 76 ? -2.500 -2.132 -7.884 1.00 97.81 76 ILE A CA 1
ATOM 654 C C . ILE A 1 76 ? -1.240 -1.479 -7.304 1.00 97.81 76 ILE A C 1
ATOM 656 O O . ILE A 1 76 ? -1.102 -0.258 -7.355 1.00 97.81 76 ILE A O 1
ATOM 660 N N . PHE A 1 77 ? -0.296 -2.269 -6.791 1.00 97.44 77 PHE A N 1
ATOM 661 C CA . PHE A 1 77 ? 0.959 -1.757 -6.247 1.00 97.44 77 PHE A CA 1
ATOM 662 C C . PHE A 1 77 ? 1.750 -1.003 -7.311 1.00 97.44 77 PHE A C 1
ATOM 664 O O . PHE A 1 77 ? 2.202 0.111 -7.051 1.00 97.44 77 PHE A O 1
ATOM 671 N N . HIS A 1 78 ? 1.861 -1.553 -8.522 1.00 97.88 78 HIS A N 1
ATOM 672 C CA . HIS A 1 78 ? 2.538 -0.867 -9.615 1.00 97.88 78 HIS A CA 1
ATOM 673 C C . HIS A 1 78 ? 1.867 0.469 -9.959 1.00 97.88 78 HIS A C 1
ATOM 675 O O . HIS A 1 78 ? 2.563 1.472 -10.085 1.00 97.88 78 HIS A O 1
ATOM 681 N N . LEU A 1 79 ? 0.533 0.524 -10.043 1.00 97.56 79 LEU A N 1
ATOM 682 C CA . LEU A 1 79 ? -0.191 1.767 -10.335 1.00 97.56 79 LEU A CA 1
ATOM 683 C C . LEU A 1 79 ? 0.064 2.852 -9.280 1.00 97.56 79 LEU A C 1
ATOM 685 O O . LEU A 1 79 ? 0.304 4.007 -9.627 1.00 97.56 79 LEU A O 1
ATOM 689 N N . PHE A 1 80 ? 0.042 2.503 -7.995 1.00 97.75 80 PHE A N 1
ATOM 690 C CA . PHE A 1 80 ? 0.327 3.459 -6.921 1.00 97.75 80 PHE A CA 1
ATOM 691 C C . PHE A 1 80 ? 1.792 3.909 -6.951 1.00 97.75 80 PHE A C 1
ATOM 693 O O . PHE A 1 80 ? 2.085 5.108 -6.937 1.00 97.75 80 PHE A O 1
ATOM 700 N N . TYR A 1 81 ? 2.710 2.951 -7.070 1.00 97.50 81 TYR A N 1
ATOM 701 C CA . TYR A 1 81 ? 4.142 3.212 -7.103 1.00 97.50 81 TYR A CA 1
ATOM 702 C C . TYR A 1 81 ? 4.560 4.077 -8.296 1.00 97.50 81 TYR A C 1
ATOM 704 O O . TYR A 1 81 ? 5.312 5.031 -8.110 1.00 97.50 81 TYR A O 1
ATOM 712 N N . HIS A 1 82 ? 4.059 3.785 -9.498 1.00 96.62 82 HIS A N 1
ATOM 713 C CA . HIS A 1 82 ? 4.422 4.504 -10.720 1.00 96.62 82 HIS A CA 1
ATOM 714 C C . HIS A 1 82 ? 4.061 5.994 -10.647 1.00 96.62 82 HIS A C 1
ATOM 716 O O . HIS A 1 82 ? 4.820 6.832 -11.123 1.00 96.62 82 HIS A O 1
ATOM 722 N N . ASN A 1 83 ? 2.933 6.330 -10.013 1.00 93.62 83 ASN A N 1
ATOM 723 C CA . ASN A 1 83 ? 2.444 7.708 -9.944 1.00 93.62 83 ASN A CA 1
ATOM 724 C C . ASN A 1 83 ? 2.970 8.490 -8.728 1.00 93.62 83 ASN A C 1
ATOM 726 O O . ASN A 1 83 ? 3.154 9.701 -8.811 1.00 93.62 83 ASN A O 1
ATOM 730 N N . LEU A 1 84 ? 3.166 7.826 -7.583 1.00 95.75 84 LEU A N 1
ATOM 731 C CA . LEU A 1 84 ? 3.362 8.490 -6.284 1.00 95.75 84 LEU A CA 1
ATOM 732 C C . LEU A 1 84 ? 4.538 7.921 -5.463 1.00 95.75 84 LEU A C 1
ATOM 734 O O . LEU A 1 84 ? 4.771 8.337 -4.325 1.00 95.75 84 LEU A O 1
ATOM 738 N N . GLY A 1 85 ? 5.288 6.962 -6.011 1.00 95.06 85 GLY A N 1
ATOM 739 C CA . GLY A 1 85 ? 6.448 6.346 -5.365 1.00 95.06 85 GLY A CA 1
ATOM 740 C C . GLY A 1 85 ? 6.100 5.461 -4.163 1.00 95.06 85 GLY A C 1
ATOM 741 O O . GLY A 1 85 ? 4.944 5.122 -3.917 1.00 95.06 85 GLY A O 1
ATOM 742 N N . LEU A 1 86 ? 7.112 5.068 -3.379 1.00 94.44 86 LEU A N 1
ATOM 743 C CA . LEU A 1 86 ? 6.958 4.103 -2.273 1.00 94.44 86 LEU A CA 1
ATOM 744 C C . LEU A 1 86 ? 6.039 4.580 -1.138 1.00 94.44 86 LEU A C 1
ATOM 746 O O . LEU A 1 86 ? 5.399 3.756 -0.484 1.00 94.44 86 LEU A O 1
ATOM 750 N N . LEU A 1 87 ? 5.951 5.892 -0.898 1.00 95.94 87 LEU A N 1
ATOM 751 C CA . LEU A 1 87 ? 5.085 6.445 0.151 1.00 95.94 87 LEU A CA 1
ATOM 752 C C . LEU A 1 87 ? 3.610 6.104 -0.090 1.00 95.94 87 LEU A C 1
ATOM 754 O O . LEU A 1 87 ? 2.865 5.870 0.860 1.00 95.94 87 LEU A O 1
ATOM 758 N N . SER A 1 88 ? 3.206 6.004 -1.355 1.00 96.44 88 SER A N 1
ATOM 759 C CA . SER A 1 88 ? 1.844 5.631 -1.732 1.00 96.44 88 SER A CA 1
ATOM 760 C C . SER A 1 88 ? 1.476 4.213 -1.301 1.00 96.44 88 SER A C 1
ATOM 762 O O . SER A 1 88 ? 0.354 3.984 -0.862 1.00 96.44 88 SER A O 1
ATOM 764 N N . LEU A 1 89 ? 2.430 3.280 -1.333 1.00 96.75 89 LEU A N 1
ATOM 765 C CA . LEU A 1 89 ? 2.227 1.900 -0.898 1.00 96.75 89 LEU A CA 1
ATOM 766 C C . LEU A 1 89 ? 2.093 1.812 0.623 1.00 96.75 89 LEU A C 1
ATOM 768 O O . LEU A 1 89 ? 1.263 1.061 1.133 1.00 96.75 89 LEU A O 1
ATOM 772 N N . ILE A 1 90 ? 2.866 2.621 1.356 1.00 97.25 90 ILE A N 1
ATOM 773 C CA . ILE A 1 90 ? 2.736 2.748 2.813 1.00 97.25 90 ILE A CA 1
ATOM 774 C C . ILE A 1 90 ? 1.345 3.285 3.163 1.00 97.25 90 ILE A C 1
ATOM 776 O O . ILE A 1 90 ? 0.663 2.716 4.015 1.00 97.25 90 ILE A O 1
ATOM 780 N N . PHE A 1 91 ? 0.904 4.336 2.470 1.00 97.56 91 PHE A N 1
ATOM 781 C CA . PHE A 1 91 ? -0.416 4.927 2.667 1.00 97.56 91 PHE A CA 1
ATOM 782 C C . PHE A 1 91 ? -1.547 3.959 2.297 1.00 97.56 91 PHE A C 1
ATOM 784 O O . PHE A 1 91 ? -2.520 3.842 3.042 1.00 97.56 91 PHE A O 1
ATOM 791 N N . LEU A 1 92 ? -1.416 3.230 1.184 1.00 96.88 92 LEU A N 1
ATOM 792 C CA . LEU A 1 92 ? -2.367 2.208 0.743 1.00 96.88 92 LEU A CA 1
ATOM 793 C C . LEU A 1 92 ? -2.511 1.113 1.804 1.00 96.88 92 LEU A C 1
ATOM 795 O O . LEU A 1 92 ? -3.623 0.828 2.247 1.00 96.88 92 LEU A O 1
ATOM 799 N N . LYS A 1 93 ? -1.386 0.563 2.275 1.00 96.50 93 LYS A N 1
ATOM 800 C CA . LYS A 1 93 ? -1.348 -0.431 3.354 1.00 96.50 93 LYS A CA 1
ATOM 801 C C . LYS A 1 93 ? -2.022 0.099 4.621 1.00 96.50 93 LYS A C 1
ATOM 803 O O . LYS A 1 93 ? -2.905 -0.562 5.162 1.00 96.50 93 LYS A O 1
ATOM 808 N N . ALA A 1 94 ? -1.645 1.294 5.078 1.00 98.00 94 ALA A N 1
ATOM 809 C CA . ALA A 1 94 ? -2.220 1.902 6.275 1.00 98.00 94 ALA A CA 1
ATOM 810 C C . ALA A 1 94 ? -3.732 2.140 6.135 1.00 98.00 94 ALA A C 1
ATOM 812 O O . ALA A 1 94 ? -4.489 1.872 7.065 1.00 98.00 94 ALA A O 1
ATOM 813 N N . SER A 1 95 ? -4.186 2.566 4.956 1.00 98.06 95 SER A N 1
ATOM 814 C CA . SER A 1 95 ? -5.605 2.779 4.657 1.00 98.06 95 SER A CA 1
ATOM 815 C C . SER A 1 95 ? -6.401 1.477 4.676 1.00 98.06 95 SER A C 1
ATOM 817 O O . SER A 1 95 ? -7.474 1.437 5.271 1.00 98.06 95 SER A O 1
ATOM 819 N N . ILE A 1 96 ? -5.872 0.402 4.082 1.00 97.69 96 ILE A N 1
ATOM 820 C CA . ILE A 1 96 ? -6.513 -0.921 4.081 1.00 97.69 96 ILE A CA 1
ATOM 821 C C . ILE A 1 96 ? -6.625 -1.461 5.509 1.00 97.69 96 ILE A C 1
ATOM 823 O O . ILE A 1 96 ? -7.706 -1.885 5.914 1.00 97.69 96 ILE A O 1
ATOM 827 N N . VAL A 1 97 ? -5.548 -1.398 6.299 1.00 97.88 97 VAL A N 1
ATOM 828 C CA . VAL A 1 97 ? -5.561 -1.845 7.701 1.00 97.88 97 VAL A CA 1
ATOM 829 C C . VAL A 1 97 ? -6.601 -1.064 8.503 1.00 97.88 97 VAL A C 1
ATOM 831 O O . VAL A 1 97 ? -7.457 -1.659 9.157 1.00 97.88 97 VAL A O 1
ATOM 834 N N . THR A 1 98 ? -6.597 0.265 8.409 1.00 98.06 98 THR A N 1
ATOM 835 C CA . THR A 1 98 ? -7.574 1.110 9.107 1.00 98.06 98 THR A CA 1
ATOM 836 C C . THR A 1 98 ? -9.006 0.839 8.645 1.00 98.06 98 THR A C 1
ATOM 838 O O . THR A 1 98 ? -9.912 0.797 9.477 1.00 98.06 98 THR A O 1
ATOM 841 N N . LEU A 1 99 ? -9.229 0.594 7.349 1.00 97.88 99 LEU A N 1
ATOM 842 C CA . LEU A 1 99 ? -10.538 0.224 6.810 1.00 97.88 99 LEU A CA 1
ATOM 843 C C . LEU A 1 99 ? -11.029 -1.107 7.389 1.00 97.88 99 LEU A C 1
ATOM 845 O O . LEU A 1 99 ? -12.191 -1.198 7.779 1.00 97.88 99 LEU A O 1
ATOM 849 N N . ILE A 1 100 ? -10.159 -2.113 7.499 1.00 97.56 100 ILE A N 1
ATOM 850 C CA . ILE A 1 100 ? -10.499 -3.401 8.119 1.00 97.56 100 ILE A CA 1
ATOM 851 C C . ILE A 1 100 ? -10.960 -3.183 9.562 1.00 97.56 100 ILE A C 1
ATOM 853 O O . ILE A 1 100 ? -12.041 -3.638 9.931 1.00 97.56 100 ILE A O 1
ATOM 857 N N . PHE A 1 101 ? -10.204 -2.430 10.367 1.00 95.81 101 PHE A N 1
ATOM 858 C CA . PHE A 1 101 ? -10.594 -2.139 11.750 1.00 95.81 101 PHE A CA 1
ATOM 859 C C . PHE A 1 101 ? -11.885 -1.324 11.843 1.00 95.81 101 PHE A C 1
ATOM 861 O O . PHE A 1 101 ? -12.730 -1.612 12.688 1.00 95.81 101 PHE A O 1
ATOM 868 N N . TYR A 1 102 ? -12.088 -0.351 10.956 1.00 95.00 102 TYR A N 1
ATOM 869 C CA . TYR A 1 102 ? -13.347 0.382 10.870 1.00 95.00 102 TYR A CA 1
ATOM 870 C C . TYR A 1 102 ? -14.534 -0.551 10.587 1.00 95.00 102 TYR A C 1
ATOM 872 O O . TYR A 1 102 ? -15.559 -0.468 11.267 1.00 95.00 102 TYR A O 1
ATOM 880 N N . LEU A 1 103 ? -14.398 -1.465 9.622 1.00 94.69 103 LEU A N 1
ATOM 881 C CA . LEU A 1 103 ? -15.436 -2.443 9.297 1.00 94.69 103 LEU A CA 1
ATOM 882 C C . LEU A 1 103 ? -15.684 -3.404 10.463 1.00 94.69 103 LEU A C 1
ATOM 884 O 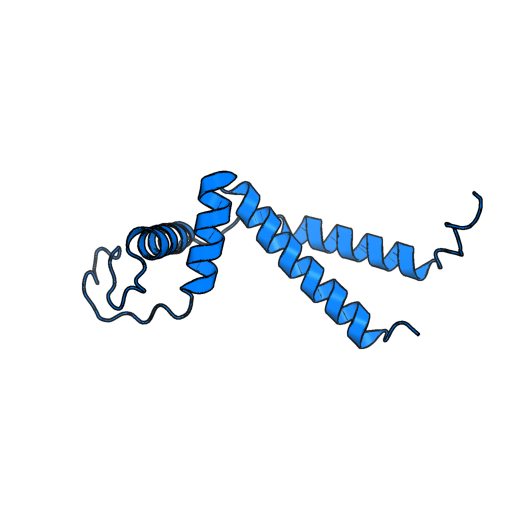O . LEU A 1 103 ? -16.841 -3.671 10.778 1.00 94.69 103 LEU A O 1
ATOM 888 N N . LEU A 1 104 ? -14.635 -3.855 11.156 1.00 92.81 104 LEU A N 1
ATOM 889 C CA . LEU A 1 104 ? -14.764 -4.669 12.366 1.00 92.81 104 LEU A CA 1
ATOM 890 C C . LEU A 1 104 ? -15.531 -3.928 13.462 1.00 92.81 104 LEU A C 1
ATOM 892 O O . LEU A 1 104 ? -16.482 -4.478 14.011 1.00 92.81 104 LEU A O 1
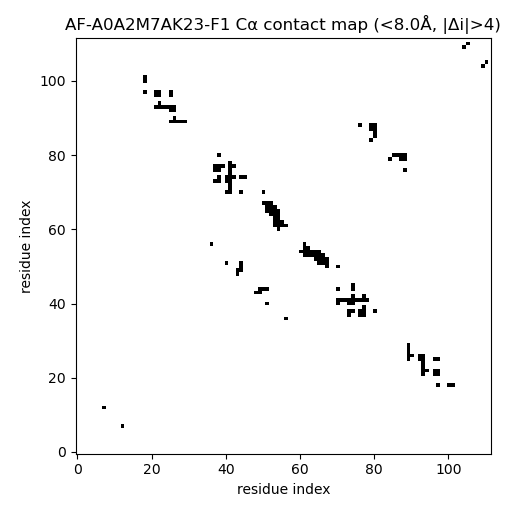ATOM 896 N N . PHE A 1 105 ? -15.198 -2.663 13.735 1.00 89.44 105 PHE A N 1
ATOM 897 C CA . PHE A 1 105 ? -15.960 -1.854 14.685 1.00 89.44 105 PHE A CA 1
ATOM 898 C C . PHE A 1 105 ? -17.420 -1.709 14.254 1.00 89.44 105 PHE A C 1
ATOM 900 O O . PHE A 1 105 ? -18.318 -1.837 15.082 1.00 89.44 105 PHE A O 1
ATOM 907 N N . LYS A 1 106 ? -17.681 -1.496 12.962 1.00 88.25 106 LYS A N 1
ATOM 908 C CA . LYS A 1 106 ? -19.044 -1.393 12.433 1.00 88.25 106 LYS A CA 1
ATOM 909 C C . LYS A 1 106 ? -19.834 -2.695 12.603 1.00 88.25 106 LYS A C 1
ATOM 911 O O . LYS A 1 106 ? -21.015 -2.629 12.931 1.00 88.25 106 LYS A O 1
ATOM 916 N N . ILE A 1 107 ? -19.200 -3.848 12.388 1.00 90.50 107 ILE A N 1
ATOM 917 C CA . ILE A 1 107 ? -19.816 -5.173 12.534 1.00 90.50 107 ILE A CA 1
ATOM 918 C C . ILE A 1 107 ? -20.091 -5.473 14.012 1.00 90.50 107 ILE A C 1
ATOM 920 O O . ILE A 1 107 ? -21.216 -5.826 14.356 1.00 90.50 107 ILE A O 1
ATOM 924 N N . VAL A 1 108 ? -19.096 -5.289 14.885 1.00 87.31 108 VAL A N 1
ATOM 925 C CA . VAL A 1 108 ? -19.189 -5.613 16.320 1.00 87.31 108 VAL A CA 1
ATOM 926 C C . VAL A 1 108 ? -20.179 -4.703 17.038 1.00 87.31 108 VAL A C 1
ATOM 928 O O . VAL A 1 108 ? -21.007 -5.176 17.810 1.00 87.31 108 VAL A O 1
ATOM 931 N N . TYR A 1 109 ? -20.120 -3.397 16.778 1.00 75.56 109 TYR A N 1
ATOM 932 C CA . TYR A 1 109 ? -20.943 -2.422 17.490 1.00 75.56 109 TYR A CA 1
ATOM 933 C C . TYR A 1 109 ? -22.274 -2.129 16.810 1.00 75.56 109 TYR A C 1
ATOM 935 O O . TYR A 1 109 ? -22.956 -1.228 17.295 1.00 75.56 109 TYR A O 1
ATOM 943 N N . LYS A 1 110 ? -22.605 -2.850 15.715 1.00 66.62 110 LYS A N 1
ATOM 944 C CA . LYS A 1 110 ? -23.793 -2.701 14.850 1.00 66.62 110 LYS A CA 1
ATOM 945 C C . LYS A 1 110 ? -24.479 -1.370 15.125 1.00 66.62 110 LYS A C 1
ATOM 947 O O . LYS A 1 110 ? -25.477 -1.351 15.834 1.00 66.62 110 LYS A O 1
ATOM 952 N N . PHE A 1 111 ? -23.835 -0.280 14.695 1.00 59.53 111 PHE A N 1
ATOM 953 C CA . PHE A 1 111 ? -24.217 1.084 15.065 1.00 59.53 111 PHE A CA 1
ATOM 954 C C . PHE A 1 111 ? -25.715 1.289 14.788 1.00 59.53 111 PHE A C 1
ATOM 956 O O . PHE A 1 111 ? -26.101 1.506 13.640 1.00 59.53 111 PHE A O 1
ATOM 963 N N . ASN A 1 112 ? -26.524 1.150 15.840 1.00 48.59 112 ASN A N 1
ATOM 964 C CA . ASN A 1 112 ? -27.959 1.416 15.884 1.00 48.59 112 ASN A CA 1
ATOM 965 C C . ASN A 1 112 ? -28.165 2.870 16.314 1.00 48.59 112 ASN A C 1
ATOM 967 O O . ASN A 1 112 ? -27.507 3.298 17.298 1.00 48.59 112 ASN A O 1
#

Sequence (112 aa):
MRRIFKSLKRSHLLILYLLGAIFIIASKRIEDYDIWYHLRTGEYIIKYWSIPHKDLFSHTAQGHPWITHEWLSQVIFHLFYHNLGLLSLIFLKASIVTLIFYLLFKIVYKFN

Radius of gyration: 19.83 Å; Cα contacts (8 Å, |Δi|>4): 92; chains: 1; bounding box: 46×49×46 Å